Protein AF-S5UCQ6-F1 (afdb_monomer_lite)

Structure (mmCIF, N/CA/C/O backbone):
data_AF-S5UCQ6-F1
#
_entry.id   AF-S5UCQ6-F1
#
loop_
_atom_site.group_PDB
_atom_site.id
_atom_site.type_symbol
_atom_site.label_atom_id
_atom_site.label_alt_id
_atom_site.label_comp_id
_atom_site.label_asym_id
_atom_site.label_entity_id
_atom_site.label_seq_id
_atom_site.pdbx_PDB_ins_code
_atom_site.Cartn_x
_atom_site.Cartn_y
_atom_site.Cartn_z
_atom_site.occupancy
_atom_site.B_iso_or_equiv
_atom_site.auth_seq_id
_atom_site.auth_comp_id
_atom_site.auth_asym_id
_atom_site.auth_atom_id
_atom_site.pdbx_PDB_model_num
ATOM 1 N N . MET A 1 1 ? 40.232 16.165 -68.802 1.00 39.38 1 MET A N 1
ATOM 2 C CA . MET A 1 1 ? 39.025 15.617 -68.146 1.00 39.38 1 MET A CA 1
ATOM 3 C C . MET A 1 1 ? 39.368 15.384 -66.683 1.00 39.38 1 MET A C 1
ATOM 5 O O . MET A 1 1 ? 40.145 14.482 -66.410 1.00 39.38 1 MET A O 1
ATOM 9 N N . LEU A 1 2 ? 38.894 16.236 -65.770 1.00 38.38 2 LEU A N 1
ATOM 10 C CA . LEU A 1 2 ? 38.991 15.988 -64.327 1.00 38.38 2 LEU A CA 1
ATOM 11 C C . LEU A 1 2 ? 37.685 15.323 -63.875 1.00 38.38 2 LEU A C 1
ATOM 13 O O . LEU A 1 2 ? 36.618 15.903 -64.060 1.00 38.38 2 LEU A O 1
ATOM 17 N N . LEU A 1 3 ? 37.772 14.112 -63.319 1.00 40.59 3 LEU A N 1
ATOM 18 C CA . LEU A 1 3 ? 36.662 13.471 -62.613 1.00 40.59 3 LEU A CA 1
ATOM 19 C C . LEU A 1 3 ? 36.511 14.128 -61.235 1.00 40.59 3 LEU A C 1
ATOM 21 O O . LEU A 1 3 ? 37.452 14.126 -60.445 1.00 40.59 3 LEU A O 1
ATOM 25 N N . ALA A 1 4 ? 35.327 14.669 -60.951 1.00 42.25 4 ALA A N 1
ATOM 26 C CA . ALA A 1 4 ? 34.937 15.117 -59.621 1.00 42.25 4 ALA A CA 1
ATOM 27 C C . ALA A 1 4 ? 34.226 13.967 -58.893 1.00 42.25 4 ALA A C 1
ATOM 29 O O . ALA A 1 4 ? 33.143 13.545 -59.296 1.00 42.25 4 ALA A O 1
ATOM 30 N N . THR A 1 5 ? 34.840 13.447 -57.832 1.00 50.28 5 THR A N 1
ATOM 31 C CA . THR A 1 5 ? 34.248 12.411 -56.977 1.00 50.28 5 THR A CA 1
ATOM 32 C C . THR A 1 5 ? 33.386 13.086 -55.914 1.00 50.28 5 THR A C 1
ATOM 34 O O . THR A 1 5 ? 33.898 13.746 -55.012 1.00 50.28 5 THR A O 1
ATOM 37 N N . MET A 1 6 ? 32.066 12.953 -56.036 1.00 39.25 6 MET A N 1
ATOM 38 C CA . MET A 1 6 ? 31.096 13.475 -55.074 1.00 39.25 6 MET A CA 1
ATOM 39 C C . MET A 1 6 ? 30.928 12.454 -53.938 1.00 39.25 6 MET A C 1
ATOM 41 O O . MET A 1 6 ? 30.461 11.340 -54.166 1.00 39.25 6 MET A O 1
ATOM 45 N N . VAL A 1 7 ? 31.336 12.811 -52.718 1.00 45.03 7 VAL A N 1
ATOM 46 C CA . VAL A 1 7 ? 31.090 12.009 -51.509 1.00 45.03 7 VAL A CA 1
ATOM 47 C C . VAL A 1 7 ? 29.726 12.410 -50.951 1.00 45.03 7 VAL A C 1
ATOM 49 O O . VAL A 1 7 ? 29.541 13.547 -50.524 1.00 45.03 7 VAL A O 1
ATOM 52 N N . VAL A 1 8 ? 28.765 11.485 -50.955 1.00 45.06 8 VAL A N 1
ATOM 53 C CA . VAL A 1 8 ? 27.472 11.657 -50.278 1.00 45.06 8 VAL A CA 1
ATOM 54 C C . VAL A 1 8 ? 27.616 11.109 -48.860 1.00 45.06 8 VAL A C 1
ATOM 56 O O . VAL A 1 8 ? 27.742 9.902 -48.667 1.00 45.06 8 VAL A O 1
ATOM 59 N N . ILE A 1 9 ? 27.622 11.993 -47.863 1.00 49.12 9 ILE A N 1
ATOM 60 C CA . ILE A 1 9 ? 27.587 11.609 -46.449 1.00 49.12 9 ILE A CA 1
ATOM 61 C C . ILE A 1 9 ? 26.118 11.385 -46.080 1.00 49.12 9 ILE A C 1
ATOM 63 O O . ILE A 1 9 ? 25.365 12.337 -45.885 1.00 49.12 9 ILE A O 1
ATOM 67 N N . ALA A 1 10 ? 25.698 10.122 -46.014 1.00 51.34 10 ALA A N 1
ATOM 68 C CA . ALA A 1 10 ? 24.412 9.750 -45.440 1.00 51.34 10 ALA A CA 1
ATOM 69 C C . ALA A 1 10 ? 24.495 9.911 -43.914 1.00 51.34 10 ALA A C 1
ATOM 71 O O . ALA A 1 10 ? 25.074 9.078 -43.219 1.00 51.34 10 ALA A O 1
ATOM 72 N N . ALA A 1 11 ? 23.962 11.016 -43.392 1.00 49.91 11 ALA A N 1
ATOM 73 C CA . ALA A 1 11 ? 23.818 11.219 -41.958 1.00 49.91 11 ALA A CA 1
ATOM 74 C C . ALA A 1 11 ? 22.614 10.410 -41.454 1.00 49.91 11 ALA A C 1
ATOM 76 O O . ALA A 1 11 ? 21.462 10.813 -41.612 1.00 49.91 11 ALA A O 1
ATOM 77 N N . SER A 1 12 ? 22.884 9.250 -40.862 1.00 54.91 12 SER A N 1
ATOM 78 C CA . SER A 1 12 ? 21.896 8.472 -40.119 1.00 54.91 12 SER A CA 1
ATOM 79 C C . SER A 1 12 ? 21.482 9.262 -38.875 1.00 54.91 12 SER A C 1
ATOM 81 O O . SER A 1 12 ? 22.234 9.336 -37.904 1.00 54.91 12 SER A O 1
ATOM 83 N N . VAL A 1 13 ? 20.299 9.874 -38.886 1.00 57.34 13 VAL A N 1
ATOM 84 C CA . VAL A 1 13 ? 19.685 10.422 -37.669 1.00 57.34 13 VAL A CA 1
ATOM 85 C C . VAL A 1 13 ? 19.310 9.255 -36.758 1.00 57.34 13 VAL A C 1
ATOM 87 O O . VAL A 1 13 ? 18.325 8.558 -36.990 1.00 57.34 13 VAL A O 1
ATOM 90 N N . ALA A 1 14 ? 20.131 9.012 -35.736 1.00 55.72 14 ALA A N 1
ATOM 91 C CA . ALA A 1 14 ? 19.779 8.129 -34.636 1.00 55.72 14 ALA A CA 1
ATOM 92 C C . ALA A 1 14 ? 18.596 8.759 -33.889 1.00 55.72 14 ALA A C 1
ATOM 94 O O . ALA A 1 14 ? 18.738 9.791 -33.235 1.00 55.72 14 ALA A O 1
ATOM 95 N N . VAL A 1 15 ? 17.412 8.166 -34.033 1.00 56.59 15 VAL A N 1
ATOM 96 C CA . VAL A 1 15 ? 16.244 8.532 -33.231 1.00 56.59 15 VAL A CA 1
ATOM 97 C C . VAL A 1 15 ? 16.578 8.174 -31.778 1.00 56.59 15 VAL A C 1
ATOM 99 O O . VAL A 1 15 ? 16.948 7.023 -31.532 1.00 56.59 15 VAL A O 1
ATOM 102 N N . PRO A 1 16 ? 16.506 9.1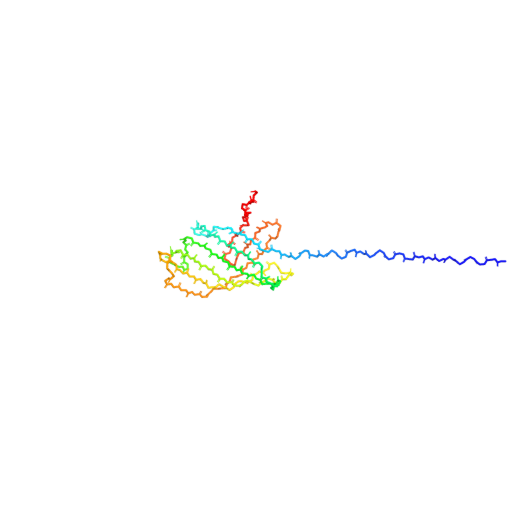08 -30.813 1.00 51.31 16 PRO A N 1
ATOM 103 C CA . PRO A 1 16 ? 16.707 8.760 -29.416 1.00 51.31 16 PRO A CA 1
ATOM 104 C C . PRO A 1 16 ? 15.624 7.756 -29.020 1.00 51.31 16 PRO A C 1
ATOM 106 O O . PRO A 1 16 ? 14.434 8.060 -29.078 1.00 51.31 16 PRO A O 1
ATOM 109 N N . THR A 1 17 ? 16.032 6.548 -28.635 1.00 52.19 17 THR A N 1
ATOM 110 C CA . THR A 1 17 ? 15.160 5.610 -27.931 1.00 52.19 17 THR A CA 1
ATOM 111 C C . THR A 1 17 ? 14.684 6.308 -26.668 1.00 52.19 17 THR A C 1
ATOM 113 O O . THR A 1 17 ? 15.480 6.551 -25.759 1.00 52.19 17 THR A O 1
ATOM 116 N N . SER A 1 18 ? 13.408 6.687 -26.634 1.00 54.22 18 SER A N 1
ATOM 117 C CA . SER A 1 18 ? 12.755 7.183 -25.430 1.00 54.22 18 SER A CA 1
ATOM 118 C C . SER A 1 18 ? 12.914 6.116 -24.353 1.00 54.22 18 SER A C 1
ATOM 120 O O . SER A 1 18 ? 12.327 5.043 -24.451 1.00 54.22 18 SER A O 1
ATOM 122 N N . ALA A 1 19 ? 13.764 6.375 -23.363 1.00 55.84 19 ALA A N 1
ATOM 123 C CA . ALA A 1 19 ? 13.812 5.548 -22.174 1.00 55.84 19 ALA A CA 1
ATOM 124 C C . ALA A 1 19 ? 12.448 5.681 -21.490 1.00 55.84 19 ALA A C 1
ATOM 126 O O . ALA A 1 19 ? 12.091 6.772 -21.042 1.00 55.84 19 ALA A O 1
ATOM 127 N N . THR A 1 20 ? 11.666 4.604 -21.455 1.00 57.22 20 THR A N 1
ATOM 128 C CA . THR A 1 20 ? 10.468 4.537 -20.621 1.00 57.22 20 THR A CA 1
ATOM 129 C C . THR A 1 20 ? 10.931 4.766 -19.186 1.00 57.22 20 THR A C 1
ATOM 131 O O . THR A 1 20 ? 11.755 4.010 -18.666 1.00 57.22 20 THR A O 1
ATOM 134 N N . ALA A 1 21 ? 10.498 5.861 -18.561 1.00 61.91 21 ALA A N 1
ATOM 135 C CA . ALA A 1 21 ? 10.791 6.083 -17.153 1.00 61.91 21 ALA A CA 1
ATOM 136 C C . ALA A 1 21 ? 10.192 4.914 -16.358 1.00 61.91 21 ALA A C 1
ATOM 138 O O . ALA A 1 21 ? 9.024 4.576 -16.551 1.00 61.91 21 ALA A O 1
ATOM 139 N N . ALA A 1 22 ? 10.995 4.278 -15.501 1.00 66.81 22 ALA A N 1
ATOM 140 C CA . ALA A 1 22 ? 10.513 3.183 -14.669 1.00 66.81 22 ALA A CA 1
ATOM 141 C C . ALA A 1 22 ? 9.359 3.680 -13.788 1.00 66.81 22 ALA A C 1
ATOM 143 O O . ALA A 1 22 ? 9.464 4.745 -13.174 1.00 66.81 22 ALA A O 1
ATOM 144 N N . LEU A 1 23 ? 8.279 2.902 -13.710 1.00 84.06 23 LEU A N 1
ATOM 145 C CA . LEU A 1 23 ? 7.169 3.219 -12.820 1.00 84.06 23 LEU A CA 1
ATOM 146 C C . LEU A 1 23 ? 7.662 3.210 -11.363 1.00 84.06 23 LEU A C 1
ATOM 148 O O . LEU A 1 23 ? 8.372 2.296 -10.923 1.00 84.06 23 LEU A O 1
ATOM 152 N N . ASP A 1 24 ? 7.305 4.249 -10.604 1.00 86.94 24 ASP A N 1
ATOM 153 C CA . ASP A 1 24 ? 7.646 4.347 -9.187 1.00 86.94 24 ASP A CA 1
ATOM 154 C C . ASP A 1 24 ? 6.409 4.513 -8.310 1.00 86.94 24 ASP A C 1
ATOM 156 O O . ASP A 1 24 ? 5.740 5.547 -8.293 1.00 86.94 24 ASP A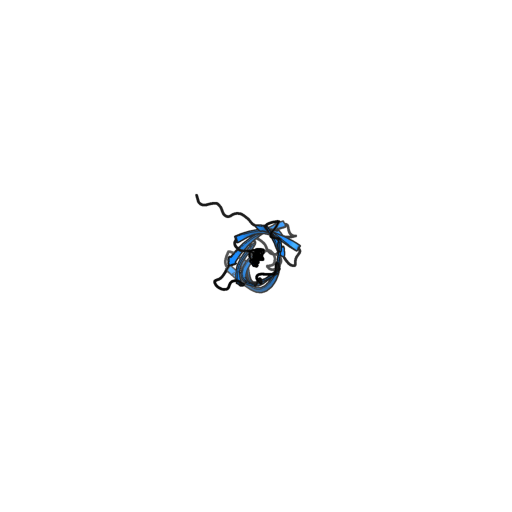 O 1
ATOM 160 N N . VAL A 1 25 ? 6.134 3.462 -7.542 1.00 92.69 25 VAL A N 1
ATOM 161 C CA . VAL A 1 25 ? 5.040 3.393 -6.570 1.00 92.69 25 VAL A CA 1
ATOM 162 C C . VAL A 1 25 ? 5.456 3.856 -5.171 1.00 92.69 25 VAL A C 1
ATOM 164 O O . VAL A 1 25 ? 4.605 3.972 -4.292 1.00 92.69 25 VAL A O 1
ATOM 167 N N . SER A 1 26 ? 6.734 4.185 -4.954 1.00 93.88 26 SER A N 1
ATOM 168 C CA . SER A 1 26 ? 7.247 4.605 -3.641 1.00 93.88 26 SER A CA 1
ATOM 169 C C . SER A 1 26 ? 6.556 5.865 -3.135 1.00 93.88 26 SER A C 1
ATOM 171 O O . SER A 1 26 ? 6.381 6.802 -3.907 1.00 93.88 26 SER A O 1
ATOM 173 N N . GLY A 1 27 ? 6.169 5.902 -1.864 1.00 94.56 27 GLY A N 1
ATOM 174 C CA . GLY A 1 27 ? 5.550 7.033 -1.173 1.00 94.56 27 GLY A CA 1
ATOM 175 C C . GLY A 1 27 ? 4.431 6.596 -0.229 1.00 94.56 27 GLY A C 1
ATOM 176 O O . GLY A 1 27 ? 4.234 5.402 0.006 1.00 94.56 27 GLY A O 1
ATOM 177 N N . THR A 1 28 ? 3.688 7.572 0.290 1.00 96.62 28 THR A N 1
ATOM 178 C CA . THR A 1 28 ? 2.569 7.337 1.209 1.00 96.62 28 THR A CA 1
ATOM 179 C C . THR A 1 28 ? 1.232 7.441 0.479 1.00 96.62 28 THR A C 1
ATOM 181 O O . THR A 1 28 ? 1.034 8.267 -0.415 1.00 96.62 28 THR A O 1
ATOM 184 N N . TRP A 1 29 ? 0.311 6.569 0.857 1.00 97.50 29 TRP A N 1
ATOM 185 C CA . TRP A 1 29 ? -0.958 6.310 0.204 1.00 97.50 29 TRP A CA 1
ATOM 186 C C . TRP A 1 29 ? -2.068 6.297 1.242 1.00 97.50 29 TRP A C 1
ATOM 188 O O . TRP A 1 29 ? -1.882 5.793 2.345 1.00 97.50 29 TRP A O 1
ATOM 198 N N . TRP A 1 30 ? -3.231 6.812 0.873 1.00 97.56 30 TRP A N 1
ATOM 199 C CA . TRP A 1 30 ? -4.425 6.815 1.706 1.00 97.56 30 TRP A CA 1
ATOM 200 C C . TRP A 1 30 ? -5.608 6.249 0.931 1.00 97.56 30 TRP A C 1
ATOM 202 O O . TRP A 1 30 ? -5.715 6.435 -0.286 1.00 97.56 30 TRP A O 1
ATOM 212 N N . SER A 1 31 ? -6.504 5.564 1.629 1.00 97.06 31 SER A N 1
ATOM 213 C CA . SER A 1 31 ? -7.744 5.063 1.053 1.00 97.06 31 SER A CA 1
ATOM 214 C C . SER A 1 31 ? -8.867 4.998 2.083 1.00 97.06 31 SER A C 1
ATOM 216 O O . SER A 1 31 ? -8.635 5.119 3.284 1.00 97.06 31 SER A O 1
ATOM 218 N N . VAL A 1 32 ? -10.079 4.771 1.584 1.00 95.00 32 VAL A N 1
ATOM 219 C CA . VAL A 1 32 ? -11.258 4.400 2.363 1.00 95.00 32 VAL A CA 1
ATOM 220 C C . VAL A 1 32 ? -11.775 3.097 1.781 1.00 95.00 32 VAL A C 1
ATOM 222 O O . VAL A 1 32 ? -12.014 3.018 0.572 1.00 95.00 32 VAL A O 1
ATOM 225 N N . ASP A 1 33 ? -11.938 2.074 2.612 1.00 90.38 33 ASP A N 1
ATOM 226 C CA . ASP A 1 33 ? -12.513 0.816 2.143 1.00 90.38 33 ASP A CA 1
ATOM 227 C C . ASP A 1 33 ? -14.033 0.881 1.950 1.00 90.38 33 ASP A C 1
ATOM 229 O O . ASP A 1 33 ? -14.700 1.893 2.170 1.00 90.38 33 ASP A O 1
ATOM 233 N N . ARG A 1 34 ? -14.605 -0.247 1.523 1.00 88.44 34 ARG A N 1
ATOM 234 C CA . ARG A 1 34 ? -16.045 -0.391 1.274 1.00 88.44 34 ARG A CA 1
ATOM 235 C C . ARG A 1 34 ? -16.903 -0.219 2.530 1.00 88.44 34 ARG A C 1
ATOM 237 O O . ARG A 1 34 ? -18.107 -0.015 2.402 1.00 88.44 34 ARG A O 1
ATOM 244 N N . GLU A 1 35 ? -16.309 -0.328 3.713 1.00 88.62 35 GLU A N 1
ATOM 245 C CA . GLU A 1 35 ? -16.977 -0.159 5.004 1.00 88.62 35 GLU A CA 1
ATOM 246 C C . GLU A 1 35 ? -16.853 1.284 5.520 1.00 88.62 35 GLU A C 1
ATOM 248 O O . GLU A 1 35 ? -17.407 1.614 6.570 1.00 88.62 35 GLU A O 1
ATOM 253 N N . GLY A 1 36 ? -16.180 2.162 4.769 1.00 92.06 36 GLY A N 1
ATOM 254 C CA . GLY A 1 36 ? -15.981 3.558 5.134 1.00 92.06 36 GLY A CA 1
ATOM 255 C C . GLY A 1 36 ? -14.801 3.778 6.077 1.00 92.06 36 GLY A C 1
ATOM 256 O O . GLY A 1 36 ? -14.719 4.848 6.680 1.00 92.06 36 GLY A O 1
ATOM 257 N N . VAL A 1 37 ? -13.906 2.796 6.241 1.00 94.12 37 VAL A N 1
ATOM 258 C CA . VAL A 1 37 ? -12.758 2.926 7.142 1.00 94.12 37 VAL A CA 1
ATOM 259 C C . VAL A 1 37 ? -11.546 3.472 6.402 1.00 94.12 37 VAL A C 1
ATOM 261 O O . VAL A 1 37 ? -11.140 2.949 5.364 1.00 94.12 37 VAL A O 1
ATOM 264 N N . GLU A 1 38 ? -10.945 4.513 6.975 1.00 95.12 38 GLU A N 1
ATOM 265 C CA . GLU A 1 38 ? -9.702 5.095 6.486 1.00 95.12 38 GLU A CA 1
ATOM 266 C C . GLU A 1 38 ? -8.496 4.188 6.748 1.00 95.12 38 GLU A C 1
ATOM 268 O O . GLU A 1 38 ? -8.357 3.568 7.808 1.00 95.12 38 GLU A O 1
ATOM 273 N N . GLN A 1 39 ? -7.594 4.145 5.773 1.00 95.81 39 GLN A N 1
ATOM 274 C CA . GLN A 1 39 ? -6.387 3.330 5.799 1.00 95.81 39 GLN A CA 1
ATOM 275 C C . GLN A 1 39 ? -5.212 4.123 5.238 1.00 95.81 39 GLN A C 1
ATOM 277 O O . GLN A 1 39 ? -5.379 4.924 4.316 1.00 95.81 39 GLN A O 1
ATOM 282 N N . THR A 1 40 ? -4.013 3.867 5.755 1.00 97.50 40 THR A N 1
ATOM 283 C CA . THR A 1 40 ? -2.771 4.458 5.240 1.00 97.50 40 THR A CA 1
ATOM 284 C C . THR A 1 40 ? -1.798 3.354 4.861 1.00 97.50 40 THR A C 1
ATOM 286 O O . THR A 1 40 ? -1.762 2.308 5.501 1.00 97.50 40 THR A O 1
ATOM 289 N N . MET A 1 41 ? -1.010 3.568 3.814 1.00 97.81 41 MET A N 1
ATOM 290 C CA . MET A 1 41 ? 0.021 2.642 3.366 1.00 97.81 41 MET A CA 1
ATOM 291 C C . MET A 1 41 ? 1.268 3.404 2.922 1.00 97.81 41 MET A C 1
ATOM 293 O O . MET A 1 41 ? 1.180 4.334 2.131 1.00 97.81 41 MET A O 1
ATOM 297 N N . THR A 1 42 ? 2.440 2.984 3.377 1.00 97.88 42 THR A N 1
ATOM 298 C CA . THR A 1 42 ? 3.739 3.495 2.936 1.00 97.88 42 THR A CA 1
ATOM 299 C C . THR A 1 42 ? 4.444 2.414 2.129 1.00 97.88 42 THR A C 1
ATOM 301 O O . THR A 1 42 ? 4.531 1.263 2.560 1.00 97.88 42 THR A O 1
ATOM 304 N N . ILE A 1 43 ? 4.928 2.786 0.946 1.00 97.31 43 ILE A N 1
ATOM 305 C CA . ILE A 1 43 ? 5.684 1.929 0.034 1.00 97.31 43 ILE A CA 1
ATOM 306 C C . ILE A 1 43 ? 7.077 2.531 -0.135 1.00 97.31 43 ILE A C 1
ATOM 308 O O . ILE A 1 43 ? 7.213 3.680 -0.545 1.00 97.31 43 ILE A O 1
ATOM 312 N N . GLU A 1 44 ? 8.118 1.752 0.125 1.00 96.06 44 GLU A N 1
ATOM 313 C CA . GLU A 1 44 ? 9.512 2.188 0.019 1.00 96.06 44 GLU A CA 1
ATOM 314 C C . GLU A 1 44 ? 10.278 1.250 -0.907 1.00 96.06 44 GLU A C 1
ATOM 316 O O . GLU A 1 44 ? 10.316 0.039 -0.677 1.00 96.06 44 GLU A O 1
ATOM 321 N N . ARG A 1 45 ? 10.923 1.780 -1.949 1.00 93.50 45 ARG A N 1
ATOM 322 C CA . ARG A 1 45 ? 11.793 0.965 -2.803 1.00 93.50 45 ARG A CA 1
ATOM 323 C C . ARG A 1 45 ? 12.977 0.427 -1.999 1.00 93.50 45 ARG A C 1
ATOM 325 O O . ARG A 1 45 ? 13.613 1.148 -1.234 1.00 93.50 45 ARG A O 1
ATOM 332 N N . THR A 1 46 ? 13.291 -0.848 -2.189 1.00 93.31 46 THR A N 1
ATOM 333 C CA . THR A 1 46 ? 14.480 -1.468 -1.592 1.00 93.31 46 THR A CA 1
ATOM 334 C C . THR A 1 46 ? 15.724 -1.255 -2.461 1.00 93.31 46 THR A C 1
ATOM 336 O O . THR A 1 46 ? 15.672 -0.634 -3.520 1.00 93.31 46 THR A O 1
ATOM 339 N N . SER A 1 47 ? 16.868 -1.806 -2.040 1.00 89.81 47 SER A N 1
ATOM 340 C CA . SER A 1 47 ? 18.068 -1.867 -2.885 1.00 89.81 47 SER A CA 1
ATOM 341 C C . SER A 1 47 ? 17.887 -2.754 -4.124 1.00 89.81 47 SER A C 1
ATOM 343 O O . SER A 1 47 ? 18.614 -2.584 -5.102 1.00 89.81 47 SER A O 1
ATOM 345 N N . ASN A 1 48 ? 16.928 -3.685 -4.106 1.00 88.81 48 ASN A N 1
ATOM 346 C CA . ASN A 1 48 ? 16.515 -4.423 -5.289 1.00 88.81 48 ASN A CA 1
ATOM 347 C C . ASN A 1 48 ? 15.439 -3.615 -6.026 1.00 88.81 48 ASN A C 1
ATOM 349 O O . ASN A 1 48 ? 14.387 -3.303 -5.473 1.00 88.81 48 ASN A O 1
ATOM 353 N N . VAL A 1 49 ? 15.725 -3.275 -7.283 1.00 82.94 49 VAL A N 1
ATOM 354 C CA . VAL A 1 49 ? 14.956 -2.309 -8.077 1.00 82.94 49 VAL A CA 1
ATOM 355 C C . VAL A 1 49 ? 13.496 -2.698 -8.288 1.00 82.94 49 VAL A C 1
ATOM 357 O O . VAL A 1 49 ? 12.684 -1.796 -8.433 1.00 82.94 49 VAL A O 1
ATOM 360 N N . ASP A 1 50 ? 13.156 -3.983 -8.245 1.00 92.00 50 ASP A N 1
ATOM 361 C CA . ASP A 1 50 ? 11.780 -4.458 -8.436 1.00 92.00 50 ASP A CA 1
ATOM 362 C C . ASP A 1 50 ? 11.077 -4.784 -7.108 1.00 92.00 50 ASP A C 1
ATOM 364 O O . ASP A 1 50 ? 9.949 -5.271 -7.109 1.00 92.00 50 ASP A O 1
ATOM 368 N N . GLN A 1 51 ? 11.734 -4.562 -5.965 1.00 95.69 51 GLN A N 1
ATOM 369 C CA . GLN A 1 51 ? 11.213 -4.913 -4.646 1.00 95.69 51 GLN A CA 1
ATOM 370 C C . GLN A 1 51 ? 10.981 -3.677 -3.776 1.00 95.69 51 GLN A C 1
ATOM 372 O O . GLN A 1 51 ? 11.797 -2.751 -3.735 1.00 95.69 51 GLN A O 1
ATOM 377 N N . TYR A 1 52 ? 9.898 -3.720 -3.005 1.00 97.06 52 TYR A N 1
ATOM 378 C CA . TYR A 1 52 ? 9.445 -2.653 -2.122 1.00 97.06 52 TYR A CA 1
ATOM 379 C C . TYR A 1 52 ? 9.174 -3.189 -0.715 1.00 97.06 52 TYR A C 1
ATOM 381 O O . TYR A 1 52 ? 8.680 -4.304 -0.562 1.00 97.06 52 TYR A O 1
ATOM 389 N N . ARG A 1 53 ? 9.462 -2.405 0.324 1.00 98.12 53 ARG A N 1
ATOM 390 C CA . ARG A 1 53 ? 8.869 -2.605 1.651 1.00 98.12 53 ARG A CA 1
ATOM 391 C C . ARG A 1 53 ? 7.517 -1.924 1.661 1.00 98.12 53 ARG A C 1
ATOM 393 O O . ARG A 1 53 ? 7.388 -0.814 1.152 1.00 98.12 53 ARG A O 1
ATOM 400 N N . VAL A 1 54 ? 6.530 -2.585 2.245 1.00 98.44 54 VAL A N 1
ATOM 401 C CA . VAL A 1 54 ? 5.189 -2.026 2.362 1.00 98.44 54 VAL A CA 1
ATOM 402 C C . VAL A 1 54 ? 4.727 -2.130 3.801 1.00 98.44 54 VAL A C 1
ATOM 404 O O . VAL A 1 54 ? 4.830 -3.195 4.410 1.00 98.44 54 VAL A O 1
ATOM 407 N N . HIS A 1 55 ? 4.210 -1.034 4.336 1.00 98.25 55 HIS A N 1
ATOM 408 C CA . HIS A 1 55 ? 3.553 -0.987 5.632 1.00 98.25 55 HIS A CA 1
ATOM 409 C C . HIS A 1 55 ? 2.173 -0.368 5.460 1.00 98.25 55 HIS A C 1
ATOM 411 O O . HIS A 1 55 ? 2.061 0.652 4.796 1.00 98.25 55 HIS A O 1
ATOM 417 N N . ALA A 1 56 ? 1.134 -0.972 6.024 1.00 97.44 56 ALA A N 1
ATOM 418 C CA . ALA A 1 56 ? -0.218 -0.437 5.993 1.00 97.44 56 ALA A CA 1
ATOM 419 C C . ALA A 1 56 ? -0.854 -0.486 7.381 1.00 97.44 56 ALA A C 1
ATOM 421 O O . ALA A 1 56 ? -0.596 -1.410 8.155 1.00 97.44 56 ALA A O 1
ATOM 422 N N . THR A 1 57 ? -1.696 0.496 7.674 1.00 96.62 57 THR A N 1
ATOM 423 C CA . THR A 1 57 ? -2.412 0.633 8.939 1.00 96.62 57 THR A CA 1
ATOM 424 C C . THR A 1 57 ? -3.879 0.951 8.676 1.00 96.62 57 THR A C 1
ATOM 426 O O . THR A 1 57 ? -4.234 1.635 7.712 1.00 96.62 57 THR A O 1
ATOM 429 N N . SER A 1 58 ? -4.748 0.436 9.539 1.00 96.19 58 SER A N 1
ATOM 430 C CA . SER A 1 58 ? -6.177 0.729 9.538 1.00 96.19 58 SER A CA 1
ATOM 431 C C . SER A 1 58 ? -6.696 0.712 10.970 1.00 96.19 58 SER A C 1
ATOM 433 O O . SER A 1 58 ? -6.448 -0.240 11.709 1.00 96.19 58 SER A O 1
ATOM 435 N N . ALA A 1 59 ? -7.452 1.742 11.355 1.00 93.19 59 ALA A N 1
ATOM 436 C CA . ALA A 1 59 ? -8.036 1.843 12.694 1.00 93.19 59 ALA A CA 1
ATOM 437 C C . ALA A 1 59 ? -9.114 0.776 12.959 1.00 93.19 59 ALA A C 1
ATOM 439 O O . ALA A 1 59 ? -9.429 0.485 14.111 1.00 93.19 59 ALA A O 1
ATOM 440 N N . LYS A 1 60 ? -9.692 0.198 11.898 1.00 93.31 60 LYS A N 1
ATOM 441 C CA . LYS A 1 60 ? -10.723 -0.834 11.989 1.00 93.31 60 LYS A CA 1
ATOM 442 C C . LYS A 1 60 ? -10.704 -1.724 10.752 1.00 93.31 60 LYS A C 1
ATOM 444 O O . LYS A 1 60 ? -10.906 -1.259 9.642 1.00 93.31 60 LYS A O 1
ATOM 449 N N . SER A 1 61 ? -10.545 -3.026 10.943 1.00 91.62 61 SER A N 1
ATOM 450 C CA . SER A 1 61 ? -10.483 -3.970 9.829 1.00 91.62 61 SER A CA 1
ATOM 451 C C . SER A 1 61 ? -11.436 -5.141 10.021 1.00 91.62 61 SER A C 1
ATOM 453 O O . SER A 1 61 ? -11.405 -5.812 11.056 1.00 91.62 61 SER A O 1
ATOM 455 N N . SER A 1 62 ? -12.264 -5.441 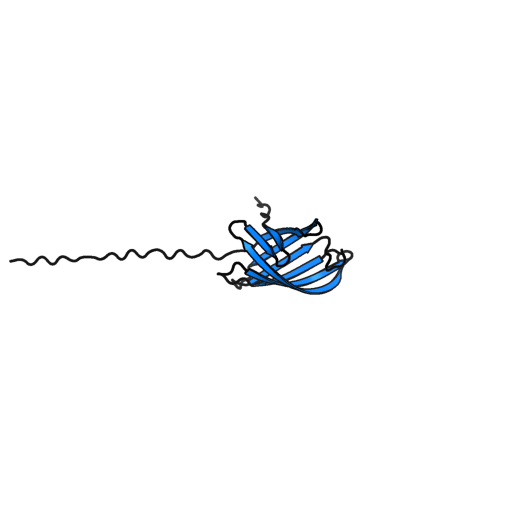9.019 1.00 89.69 62 SER A N 1
ATOM 456 C CA . SER A 1 62 ? -13.189 -6.580 9.072 1.00 89.69 62 SER A CA 1
ATOM 457 C C . SER A 1 62 ? -12.482 -7.932 9.110 1.00 89.69 62 SER A C 1
ATOM 459 O O . SER A 1 62 ? -12.942 -8.831 9.815 1.00 89.69 62 SER A O 1
ATOM 461 N N . VAL A 1 63 ? -11.308 -8.068 8.479 1.00 89.75 63 VAL A N 1
ATOM 462 C CA . VAL A 1 63 ? -10.482 -9.287 8.606 1.00 89.75 63 VAL A CA 1
ATOM 463 C C . VAL A 1 63 ? -9.929 -9.482 10.022 1.00 89.75 63 VAL A C 1
ATOM 465 O O . VAL A 1 63 ? -9.607 -10.602 10.408 1.00 89.75 63 VAL A O 1
ATOM 468 N N . CYS A 1 64 ? -9.881 -8.408 10.813 1.00 94.06 64 CYS A N 1
ATOM 469 C CA . CYS A 1 64 ? -9.545 -8.417 12.233 1.00 94.06 64 CYS A CA 1
ATOM 470 C C . CYS A 1 64 ? -10.784 -8.292 13.137 1.00 94.06 64 CYS A C 1
ATOM 472 O O . CYS A 1 64 ? -10.663 -7.900 14.294 1.00 94.06 64 CYS A O 1
ATOM 474 N N . GLY A 1 65 ? -11.990 -8.579 12.635 1.00 92.31 65 GLY A N 1
ATOM 475 C CA . GLY A 1 65 ? -13.217 -8.529 13.438 1.00 92.31 65 GLY A CA 1
ATOM 476 C C . GLY A 1 65 ? -13.562 -7.136 13.981 1.00 92.31 65 GLY A C 1
ATOM 477 O O . GLY A 1 65 ? -14.221 -7.026 15.011 1.00 92.31 65 GLY A O 1
ATOM 478 N N . GLY A 1 66 ? -13.108 -6.072 13.315 1.00 92.25 66 GLY A N 1
ATOM 479 C CA . GLY A 1 66 ? -13.310 -4.685 13.732 1.00 92.25 66 GLY A CA 1
ATOM 480 C C . GLY A 1 66 ? -12.227 -4.124 14.658 1.00 92.25 66 GLY A C 1
ATOM 481 O O . GLY A 1 66 ? -12.384 -3.006 15.142 1.00 92.25 66 GLY A O 1
ATOM 482 N N . MET A 1 67 ? -11.146 -4.866 14.901 1.00 95.19 67 MET A N 1
ATOM 483 C CA . MET A 1 67 ? -9.952 -4.357 15.581 1.00 95.19 67 MET A CA 1
ATOM 484 C C . MET A 1 67 ? -9.080 -3.520 14.634 1.00 95.19 67 MET A C 1
ATOM 486 O O . MET A 1 67 ? -9.202 -3.630 13.409 1.00 95.19 67 MET A O 1
ATOM 490 N N . GLU A 1 68 ? -8.176 -2.720 15.203 1.00 95.94 68 GLU A N 1
ATOM 491 C CA . GLU A 1 68 ? -7.091 -2.082 14.451 1.00 95.94 68 GLU A CA 1
ATOM 492 C C . GLU A 1 68 ? -6.229 -3.163 13.777 1.00 95.94 68 GLU A C 1
ATOM 494 O O . GLU A 1 68 ? -6.027 -4.253 14.323 1.00 95.94 68 GLU A O 1
ATOM 499 N N . ALA A 1 69 ? -5.728 -2.874 12.579 1.00 97.06 69 ALA A N 1
ATOM 500 C CA . ALA A 1 69 ? -4.863 -3.769 11.829 1.00 97.06 69 ALA A CA 1
ATOM 501 C C . ALA A 1 69 ? -3.597 -3.057 11.355 1.00 97.06 69 ALA A C 1
ATOM 503 O O . ALA A 1 69 ? -3.665 -2.005 10.720 1.00 97.06 69 ALA A O 1
ATOM 504 N N . ASN A 1 70 ? -2.454 -3.703 11.588 1.00 97.50 70 ASN A N 1
ATOM 505 C CA . ASN A 1 70 ? -1.151 -3.289 11.083 1.00 97.50 70 ASN A CA 1
ATOM 506 C C . ASN A 1 70 ? -0.581 -4.395 10.195 1.00 97.50 70 ASN A C 1
ATOM 508 O O . ASN A 1 70 ? -0.411 -5.535 10.634 1.00 97.50 70 ASN A O 1
ATOM 512 N N . ALA A 1 71 ? -0.258 -4.067 8.950 1.00 97.88 71 ALA A N 1
ATOM 513 C CA . ALA A 1 71 ? 0.299 -4.989 7.976 1.00 97.88 71 ALA A CA 1
ATOM 514 C C . ALA A 1 71 ? 1.697 -4.539 7.544 1.00 97.88 71 ALA A C 1
ATOM 516 O O . ALA A 1 71 ? 1.940 -3.358 7.310 1.00 97.88 71 ALA A O 1
ATOM 517 N N . SER A 1 72 ? 2.639 -5.469 7.426 1.00 98.25 72 SER A N 1
ATOM 518 C CA . SER A 1 72 ? 3.963 -5.193 6.862 1.00 98.25 72 SER A CA 1
ATOM 519 C C . SER A 1 72 ? 4.416 -6.329 5.959 1.00 98.25 72 SER A C 1
ATOM 521 O O . SER A 1 72 ? 4.084 -7.489 6.197 1.00 98.25 72 SER A O 1
ATOM 523 N N . GLY A 1 73 ? 5.128 -6.005 4.886 1.00 98.00 73 GLY A N 1
ATOM 524 C CA . GLY A 1 73 ? 5.390 -6.971 3.831 1.00 98.00 73 GLY A CA 1
ATOM 525 C C . GLY A 1 73 ? 6.422 -6.534 2.807 1.00 98.00 73 GLY A C 1
ATOM 526 O O . GLY A 1 73 ? 6.983 -5.437 2.878 1.00 98.00 73 GLY A O 1
ATOM 527 N N . LEU A 1 74 ? 6.648 -7.424 1.843 1.00 98.06 74 LEU A N 1
ATOM 528 C CA . LEU A 1 74 ? 7.455 -7.153 0.660 1.00 98.06 74 LEU A CA 1
ATOM 529 C C . LEU A 1 74 ? 6.565 -7.159 -0.580 1.00 98.06 74 LEU A C 1
ATOM 531 O O . LEU A 1 74 ? 5.802 -8.098 -0.808 1.00 98.06 74 LEU A O 1
ATOM 535 N N . GLY A 1 75 ? 6.677 -6.090 -1.359 1.00 97.31 75 GLY A N 1
ATOM 536 C CA . GLY A 1 75 ? 6.078 -5.933 -2.673 1.00 97.31 75 GLY A CA 1
ATOM 537 C C . GLY A 1 75 ? 7.075 -6.254 -3.777 1.00 97.31 75 GLY A C 1
ATOM 538 O O . GLY A 1 75 ? 8.265 -5.975 -3.633 1.00 97.31 75 GLY A O 1
ATOM 539 N N . TYR A 1 76 ? 6.590 -6.805 -4.884 1.00 96.75 76 TYR A N 1
ATOM 540 C CA . TYR A 1 76 ? 7.348 -6.988 -6.116 1.00 96.75 76 TYR A CA 1
ATOM 541 C C . TYR A 1 76 ? 6.583 -6.382 -7.293 1.00 96.75 76 TYR A C 1
ATOM 543 O O . TYR A 1 76 ? 5.419 -6.725 -7.503 1.00 96.75 76 TYR A O 1
ATOM 551 N N . MET A 1 77 ? 7.234 -5.493 -8.043 1.00 95.19 77 MET A N 1
ATOM 552 C CA . MET A 1 77 ? 6.703 -4.855 -9.249 1.00 95.19 77 MET A CA 1
ATOM 553 C C . MET A 1 77 ? 7.811 -4.819 -10.311 1.00 95.19 77 MET A C 1
ATOM 555 O O . MET A 1 77 ? 8.753 -4.036 -10.169 1.00 95.19 77 MET A O 1
ATOM 559 N N . PRO A 1 78 ? 7.733 -5.659 -11.360 1.00 90.94 78 PRO A N 1
ATOM 560 C CA . PRO A 1 78 ? 8.654 -5.579 -12.491 1.00 90.94 78 PRO A CA 1
ATOM 561 C C . PRO A 1 78 ? 8.652 -4.182 -13.122 1.00 90.94 78 PRO A C 1
ATOM 563 O O . PRO A 1 78 ? 7.595 -3.570 -13.242 1.00 90.94 78 PRO A O 1
ATOM 566 N N . ARG A 1 79 ? 9.807 -3.706 -13.607 1.00 83.56 79 ARG A N 1
ATOM 567 C CA . ARG A 1 79 ? 9.958 -2.351 -14.191 1.00 83.56 79 ARG A CA 1
ATOM 568 C C . ARG A 1 79 ? 8.935 -1.961 -15.259 1.00 83.56 79 ARG A C 1
ATOM 570 O O . ARG A 1 79 ? 8.546 -0.800 -15.320 1.00 83.56 79 ARG A O 1
ATOM 577 N N . GLU A 1 80 ? 8.543 -2.915 -16.095 1.00 84.12 80 GLU A N 1
ATOM 578 C CA . GLU A 1 80 ? 7.619 -2.712 -17.222 1.00 84.12 80 GLU A CA 1
ATOM 579 C C . GLU A 1 80 ? 6.165 -3.077 -16.862 1.00 84.12 80 GLU A C 1
ATOM 581 O O . GLU A 1 80 ? 5.301 -3.145 -17.732 1.00 84.12 80 GLU A O 1
ATOM 586 N N . SER A 1 81 ? 5.893 -3.366 -15.585 1.00 90.75 81 SER A N 1
ATOM 587 C CA . SER A 1 81 ? 4.578 -3.754 -15.077 1.00 90.75 81 SER A CA 1
ATOM 588 C C . SER A 1 81 ? 3.978 -2.632 -14.242 1.00 90.75 81 SER A C 1
ATOM 590 O O . SER A 1 81 ? 4.647 -2.045 -13.394 1.00 90.75 81 SER A O 1
ATOM 592 N N . SER A 1 82 ? 2.686 -2.380 -14.431 1.00 94.38 82 SER A N 1
ATOM 593 C CA . SER A 1 82 ? 1.882 -1.584 -13.501 1.00 94.38 82 SER A CA 1
ATOM 594 C C . SER A 1 82 ? 1.347 -2.411 -12.329 1.00 94.38 82 SER A C 1
ATOM 596 O O . SER A 1 82 ? 0.799 -1.847 -11.387 1.00 94.38 82 SER A O 1
ATOM 598 N N . GLU A 1 83 ? 1.484 -3.736 -12.362 1.00 96.25 83 GLU A N 1
ATOM 599 C CA . GLU A 1 83 ? 1.020 -4.615 -11.294 1.00 96.25 83 GLU A CA 1
ATOM 600 C C . GLU A 1 83 ? 2.133 -4.879 -10.273 1.00 96.25 83 GLU A C 1
ATOM 602 O O . GLU A 1 83 ? 3.204 -5.390 -10.618 1.00 96.25 83 GLU A O 1
ATOM 607 N N . MET A 1 84 ? 1.843 -4.574 -9.008 1.00 96.94 84 MET A N 1
ATOM 608 C CA . MET A 1 84 ? 2.642 -4.930 -7.843 1.00 96.94 84 MET A CA 1
ATOM 609 C C . MET A 1 84 ? 1.921 -6.006 -7.032 1.00 96.94 84 MET A C 1
ATOM 611 O O . MET A 1 84 ? 0.761 -5.847 -6.664 1.00 96.94 84 MET A O 1
ATOM 615 N N . THR A 1 85 ? 2.623 -7.071 -6.666 1.00 97.88 85 THR A N 1
ATOM 616 C CA . THR A 1 85 ? 2.122 -8.073 -5.718 1.00 97.88 85 THR A CA 1
ATOM 617 C C . THR A 1 85 ? 2.812 -7.905 -4.374 1.00 97.88 85 THR A C 1
ATOM 619 O O . THR A 1 85 ? 4.038 -7.872 -4.331 1.00 97.88 85 THR A O 1
ATOM 622 N N . VAL A 1 86 ? 2.050 -7.844 -3.283 1.00 98.31 86 VAL A N 1
ATOM 623 C CA . VAL A 1 86 ? 2.572 -7.698 -1.918 1.00 98.31 86 VAL A CA 1
ATOM 624 C C . VAL A 1 86 ? 2.182 -8.890 -1.060 1.00 98.31 86 VAL A C 1
ATOM 626 O O . VAL A 1 86 ? 1.019 -9.292 -1.025 1.00 98.31 86 VAL A O 1
ATOM 629 N N . GLU A 1 87 ? 3.157 -9.434 -0.341 1.00 98.19 87 GLU A N 1
ATOM 630 C CA . GLU A 1 87 ? 2.947 -10.447 0.692 1.00 98.19 87 GLU A CA 1
ATOM 631 C C . GLU A 1 87 ? 3.087 -9.796 2.070 1.00 98.19 87 GLU A C 1
ATOM 633 O O . GLU A 1 87 ? 4.172 -9.359 2.457 1.00 98.19 87 GLU A O 1
ATOM 638 N N . TYR A 1 88 ? 1.977 -9.716 2.803 1.00 98.00 88 TYR A N 1
ATOM 639 C CA . TYR A 1 88 ? 1.877 -9.100 4.121 1.00 98.00 88 TYR A CA 1
ATOM 640 C C . TYR A 1 88 ? 1.886 -10.136 5.244 1.00 98.00 88 TYR A C 1
ATOM 642 O O . TYR A 1 88 ? 1.219 -11.171 5.175 1.00 98.00 88 TYR A O 1
ATOM 650 N N . ARG A 1 89 ? 2.523 -9.781 6.358 1.00 98.31 89 ARG A N 1
ATOM 651 C CA . ARG A 1 89 ? 2.115 -10.204 7.696 1.00 98.31 89 ARG A CA 1
ATOM 652 C C . ARG A 1 89 ? 1.113 -9.178 8.221 1.00 98.31 89 ARG A C 1
ATOM 654 O O . ARG A 1 89 ? 1.485 -8.033 8.457 1.00 98.31 89 ARG A O 1
ATOM 661 N N . VAL A 1 90 ? -0.132 -9.596 8.417 1.00 98.00 90 VAL A N 1
ATOM 662 C CA . VAL A 1 90 ? -1.183 -8.785 9.047 1.00 98.00 90 VAL A CA 1
ATOM 663 C C . VAL A 1 90 ? -1.215 -9.105 10.536 1.00 98.00 90 VAL A C 1
ATOM 665 O O . VAL A 1 90 ? -1.181 -10.280 10.898 1.00 98.00 90 VAL A O 1
ATOM 668 N N . ASN A 1 91 ? -1.277 -8.078 11.380 1.00 98.12 91 ASN A N 1
ATOM 669 C CA . ASN A 1 91 ? -1.440 -8.175 12.827 1.00 98.12 91 ASN A CA 1
ATOM 670 C C . ASN A 1 91 ? -2.719 -7.445 13.228 1.00 98.12 91 ASN A C 1
ATOM 672 O O . ASN A 1 91 ? -2.871 -6.263 12.924 1.00 98.12 91 ASN A O 1
ATOM 676 N N . CYS A 1 92 ? -3.609 -8.145 13.919 1.00 97.62 92 CYS A N 1
ATOM 677 C CA . CYS A 1 92 ? -4.791 -7.550 14.522 1.00 97.62 92 CYS A CA 1
ATOM 678 C C . CYS A 1 92 ? -4.452 -7.096 15.940 1.00 97.62 92 CYS A C 1
ATOM 680 O O . CYS A 1 92 ? -3.907 -7.877 16.725 1.00 97.62 92 CYS A O 1
ATOM 682 N N . MET A 1 93 ? -4.762 -5.843 16.254 1.00 97.06 93 MET A N 1
ATOM 683 C CA . MET A 1 93 ? -4.288 -5.153 17.446 1.00 97.06 93 MET A CA 1
ATOM 684 C C . MET A 1 93 ? -5.432 -4.926 18.438 1.00 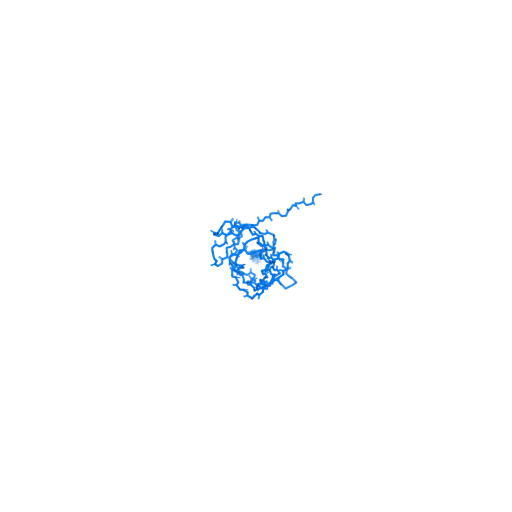97.06 93 MET A C 1
ATOM 686 O O . MET A 1 93 ? -6.487 -4.407 18.081 1.00 97.06 93 MET A O 1
ATOM 690 N N . MET A 1 94 ? -5.202 -5.260 19.704 1.00 94.50 94 MET A N 1
ATOM 691 C CA . MET A 1 94 ? -6.057 -4.891 20.831 1.00 94.50 94 MET A CA 1
ATOM 692 C C . MET A 1 94 ? -5.205 -4.097 21.815 1.00 94.50 94 MET A C 1
ATOM 694 O O . MET A 1 94 ? -4.185 -4.605 22.271 1.00 94.50 94 MET A O 1
ATOM 698 N N . GLU A 1 95 ? -5.582 -2.847 22.095 1.00 89.94 95 GLU A N 1
ATOM 699 C CA . GLU A 1 95 ? -4.825 -1.951 22.992 1.00 89.94 95 GLU A CA 1
ATOM 700 C C . GLU A 1 95 ? -3.321 -1.887 22.645 1.00 89.94 95 GLU A C 1
ATOM 702 O O . GLU A 1 95 ? -2.452 -1.980 23.510 1.00 89.94 95 GLU A O 1
ATOM 707 N N . SER A 1 96 ? -3.005 -1.768 21.349 1.00 87.19 96 SER A N 1
ATOM 708 C CA . SER A 1 96 ? -1.632 -1.745 20.811 1.00 87.19 96 SER A CA 1
ATOM 709 C C . SER A 1 96 ? -0.837 -3.056 20.940 1.00 87.19 96 SER A C 1
ATOM 711 O O . SER A 1 96 ? 0.361 -3.077 20.651 1.00 87.19 96 SER A O 1
ATOM 713 N N . VAL A 1 97 ? -1.480 -4.171 21.298 1.00 92.69 97 VAL A N 1
ATOM 714 C CA . VAL A 1 97 ? -0.874 -5.512 21.337 1.00 92.69 97 VAL A CA 1
ATOM 715 C C . VAL A 1 97 ? -1.430 -6.380 20.211 1.00 92.69 97 VAL A C 1
ATOM 717 O O . VAL A 1 97 ? -2.641 -6.478 20.032 1.00 92.69 97 VAL A O 1
ATOM 720 N N . ALA A 1 98 ? -0.551 -7.048 19.458 1.00 94.44 98 ALA A N 1
ATOM 721 C CA . ALA A 1 98 ? -0.970 -8.009 18.440 1.00 94.44 98 ALA A CA 1
ATOM 722 C C . ALA A 1 98 ? -1.580 -9.257 19.104 1.00 94.44 98 ALA A C 1
ATOM 724 O O . ALA A 1 98 ? -0.883 -9.993 19.804 1.00 94.44 98 ALA A O 1
ATOM 725 N N . VAL A 1 99 ? -2.871 -9.504 18.875 1.00 96.62 99 VAL A N 1
ATOM 726 C CA . VAL A 1 99 ? -3.606 -10.650 19.449 1.00 96.62 99 VAL A CA 1
ATOM 727 C C . VAL A 1 99 ? -3.725 -11.825 18.484 1.00 96.62 99 VAL A C 1
ATOM 729 O O . VAL A 1 99 ? -3.849 -12.972 18.909 1.00 96.62 99 VAL A O 1
ATOM 732 N N . CYS A 1 100 ? -3.655 -11.562 17.181 1.00 95.44 100 CYS A N 1
ATOM 733 C CA . CYS A 1 100 ? -3.516 -12.593 16.162 1.00 95.44 100 CYS A CA 1
ATOM 734 C C . CYS A 1 100 ? -2.793 -12.047 14.928 1.00 95.44 100 CYS A C 1
ATOM 736 O O . CYS A 1 100 ? -2.812 -10.843 14.655 1.00 95.44 100 CYS A O 1
ATOM 738 N N . SER A 1 101 ? -2.161 -12.953 14.180 1.00 96.75 101 SER A N 1
ATOM 739 C CA . SER A 1 101 ? -1.423 -12.608 12.969 1.00 96.75 101 SER A CA 1
ATOM 740 C C . SER A 1 101 ? -1.602 -13.671 11.897 1.00 96.75 101 SER A C 1
ATOM 742 O O . SER A 1 101 ? -1.628 -14.868 12.188 1.00 96.75 101 SER A O 1
ATOM 744 N N . PHE A 1 102 ? -1.654 -13.249 10.640 1.00 97.50 102 PHE A N 1
ATOM 745 C CA . PHE A 1 102 ? -1.748 -14.153 9.496 1.00 97.50 102 PHE A CA 1
ATOM 746 C C . PHE A 1 102 ? -0.973 -13.607 8.297 1.00 97.50 102 PHE A C 1
ATOM 748 O O . PHE A 1 102 ? -0.461 -12.487 8.312 1.00 97.50 102 PHE A O 1
ATOM 755 N N . ALA A 1 103 ? -0.774 -14.456 7.290 1.00 97.25 103 ALA A N 1
ATOM 756 C CA . ALA A 1 103 ? -0.202 -14.042 6.014 1.00 97.25 103 ALA A CA 1
ATOM 757 C C . ALA A 1 103 ? -1.331 -13.685 5.042 1.00 97.25 103 ALA A C 1
ATOM 759 O O . ALA A 1 103 ? -2.336 -14.393 4.986 1.00 97.25 103 ALA A O 1
ATOM 760 N N . ALA A 1 104 ? -1.154 -12.614 4.277 1.00 95.75 104 ALA A N 1
ATOM 761 C CA . ALA A 1 104 ? -2.071 -12.204 3.223 1.00 95.75 104 ALA A CA 1
ATOM 762 C C . ALA A 1 104 ? -1.284 -11.822 1.970 1.00 95.75 104 ALA A C 1
ATOM 764 O O . ALA A 1 104 ? -0.143 -11.371 2.057 1.00 95.75 104 ALA A O 1
ATOM 765 N N . LYS A 1 105 ? -1.902 -11.998 0.805 1.00 97.06 105 LYS A N 1
ATOM 766 C CA . LYS A 1 105 ? -1.328 -11.614 -0.481 1.00 97.06 105 LYS A CA 1
ATOM 767 C C . LYS A 1 105 ? -2.310 -10.717 -1.219 1.00 97.06 105 LYS A C 1
ATOM 769 O O . LYS A 1 105 ? -3.478 -11.085 -1.362 1.00 97.06 105 LYS A O 1
ATOM 774 N N . THR A 1 106 ? -1.823 -9.571 -1.680 1.00 96.81 106 THR A N 1
ATOM 775 C CA .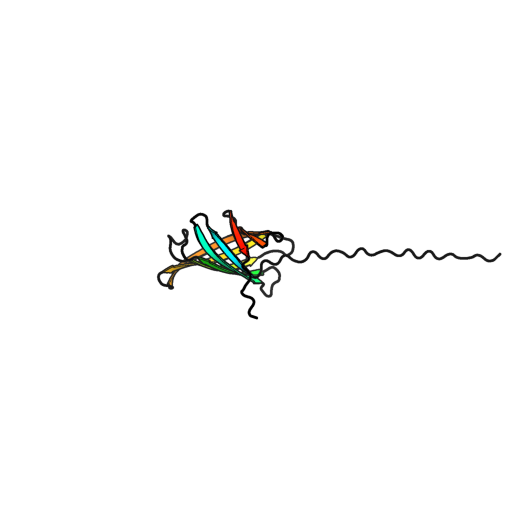 THR A 1 106 ? -2.638 -8.553 -2.346 1.00 96.81 106 THR A CA 1
ATOM 776 C C . THR A 1 106 ? -1.936 -8.061 -3.602 1.00 96.81 106 THR A C 1
ATOM 778 O O . THR A 1 106 ? -0.763 -7.692 -3.551 1.00 96.81 106 THR A O 1
ATOM 781 N N . ALA A 1 107 ? -2.652 -8.046 -4.723 1.00 97.50 107 ALA A N 1
ATOM 782 C CA . ALA A 1 107 ? -2.216 -7.379 -5.944 1.00 97.50 107 ALA A CA 1
ATOM 783 C C . ALA A 1 107 ? -2.721 -5.929 -5.988 1.00 97.50 107 ALA A C 1
ATOM 785 O O . ALA A 1 107 ? -3.856 -5.651 -5.594 1.00 97.50 107 ALA A O 1
ATOM 786 N N . TYR A 1 108 ? -1.885 -5.032 -6.507 1.00 97.81 108 TYR A N 1
ATOM 787 C CA . TYR A 1 108 ? -2.158 -3.617 -6.730 1.00 97.81 108 TYR A CA 1
ATOM 788 C C . TYR A 1 108 ? -1.846 -3.261 -8.180 1.00 97.81 108 TYR A C 1
ATOM 790 O O . TYR A 1 108 ? -0.764 -3.563 -8.670 1.00 97.81 108 TYR A O 1
ATOM 798 N N . ASN A 1 109 ? -2.762 -2.567 -8.844 1.00 97.62 109 ASN A N 1
ATOM 799 C CA . ASN A 1 109 ? -2.555 -1.991 -10.167 1.00 97.62 109 ASN A CA 1
ATOM 800 C C . ASN A 1 109 ? -2.276 -0.494 -10.030 1.00 97.62 109 ASN A C 1
ATOM 802 O O . ASN A 1 109 ? -3.131 0.252 -9.549 1.00 97.62 109 ASN A O 1
ATOM 806 N N . PHE A 1 110 ? -1.088 -0.061 -10.437 1.00 96.00 110 PHE A N 1
ATOM 807 C CA . PHE A 1 110 ? -0.665 1.331 -10.423 1.00 96.00 110 PHE A CA 1
ATOM 808 C C . PHE A 1 110 ? -1.083 2.054 -11.702 1.00 96.00 110 PHE A C 1
ATOM 810 O O . PHE A 1 110 ? -0.728 1.658 -12.809 1.00 96.00 110 PHE A O 1
ATOM 817 N N . ASP A 1 111 ? -1.807 3.153 -11.531 1.00 94.38 111 ASP A N 1
ATOM 818 C CA . ASP A 1 111 ? -2.098 4.121 -12.580 1.00 94.38 111 ASP A CA 1
ATOM 819 C C . ASP A 1 111 ? -1.180 5.343 -12.376 1.00 94.38 111 ASP A C 1
ATOM 821 O O . ASP A 1 111 ? -1.406 6.132 -11.443 1.00 94.38 111 ASP A O 1
ATOM 825 N N . PRO A 1 112 ? -0.131 5.505 -13.206 1.00 90.06 112 PRO A N 1
ATOM 826 C CA . PRO A 1 112 ? 0.797 6.623 -13.087 1.00 90.06 112 PRO A CA 1
ATOM 827 C C . PRO A 1 112 ? 0.169 7.964 -13.480 1.00 90.06 112 PRO A C 1
ATOM 829 O O . PRO A 1 112 ? 0.564 8.989 -12.927 1.00 90.06 112 PRO A O 1
ATOM 832 N N . GLU A 1 113 ? -0.819 7.980 -14.380 1.00 90.75 113 GLU A N 1
ATOM 833 C CA . GLU A 1 113 ? -1.480 9.214 -14.823 1.00 90.75 113 GLU A CA 1
ATOM 834 C C . GLU A 1 113 ? -2.317 9.825 -13.698 1.00 90.75 113 GLU A C 1
ATOM 836 O O . GLU A 1 113 ? -2.417 11.045 -13.568 1.00 90.75 113 GLU A O 1
ATOM 841 N N . ARG A 1 114 ? -2.898 8.967 -12.853 1.00 90.19 114 ARG A N 1
ATOM 842 C CA . ARG A 1 114 ? -3.754 9.373 -11.731 1.00 90.19 114 ARG A CA 1
ATOM 843 C C . ARG A 1 114 ? -3.058 9.337 -10.379 1.00 90.19 114 ARG A C 1
ATOM 845 O O . ARG A 1 114 ? -3.664 9.738 -9.387 1.00 90.19 114 ARG A O 1
ATOM 852 N N . SER A 1 115 ? -1.812 8.859 -10.323 1.00 91.56 115 SER A N 1
ATOM 853 C CA . SER A 1 115 ? -1.099 8.591 -9.068 1.00 91.56 115 SER A CA 1
ATOM 854 C C . SER A 1 115 ? -1.966 7.795 -8.082 1.00 91.56 115 SER A C 1
ATOM 856 O O . SER A 1 115 ? -2.131 8.177 -6.920 1.00 91.56 115 SER A O 1
ATOM 858 N N . SER A 1 116 ? -2.547 6.694 -8.570 1.00 95.56 116 SER A N 1
ATOM 859 C CA . SER A 1 116 ? -3.447 5.830 -7.798 1.00 95.56 116 SER A CA 1
ATOM 860 C C . SER A 1 116 ? -3.023 4.366 -7.849 1.00 95.56 116 SER A C 1
ATOM 862 O O . SER A 1 116 ? -2.569 3.900 -8.891 1.00 95.56 116 SER A O 1
ATOM 864 N N . LEU A 1 117 ? -3.226 3.630 -6.756 1.00 97.06 117 LEU A N 1
ATOM 865 C CA . LEU A 1 117 ? -3.148 2.166 -6.739 1.00 97.06 117 LEU A CA 1
ATOM 866 C C . LEU A 1 117 ? -4.555 1.602 -6.574 1.00 97.06 117 LEU A C 1
ATOM 868 O O . LEU A 1 117 ? -5.296 2.050 -5.703 1.00 97.06 117 LEU A O 1
ATOM 872 N N . ARG A 1 118 ? -4.921 0.603 -7.371 1.00 97.62 118 ARG A N 1
ATOM 873 C CA . ARG A 1 118 ? -6.167 -0.145 -7.195 1.00 97.62 118 ARG A CA 1
ATOM 874 C C . ARG A 1 118 ? -5.860 -1.564 -6.757 1.00 97.62 118 ARG A C 1
ATOM 876 O O . ARG A 1 118 ? -5.206 -2.291 -7.502 1.00 97.62 118 ARG A O 1
ATOM 883 N N . ASP A 1 119 ? -6.317 -1.959 -5.577 1.00 96.06 119 ASP A N 1
ATOM 884 C CA . ASP A 1 119 ? -6.124 -3.332 -5.114 1.00 96.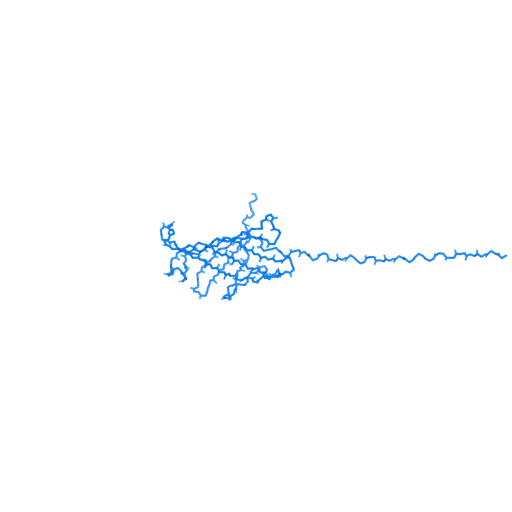06 119 ASP A CA 1
ATOM 885 C C . ASP A 1 119 ? -7.156 -4.312 -5.699 1.00 96.06 119 ASP A C 1
ATOM 887 O O . ASP A 1 119 ? -8.153 -3.932 -6.324 1.00 96.06 119 ASP A O 1
ATOM 891 N N . GLN A 1 120 ? -6.905 -5.605 -5.496 1.00 93.88 120 GLN A N 1
ATOM 892 C CA . GLN A 1 120 ? -7.756 -6.704 -5.967 1.00 93.88 120 GLN A CA 1
ATOM 893 C C . GLN A 1 120 ? -9.190 -6.696 -5.399 1.00 93.88 120 GLN A C 1
ATOM 895 O O . GLN A 1 120 ? -10.052 -7.422 -5.894 1.00 93.88 120 GLN A O 1
ATOM 900 N N . PHE A 1 121 ? -9.460 -5.886 -4.374 1.00 91.88 121 PHE A N 1
ATOM 901 C CA . PHE A 1 121 ? -10.770 -5.713 -3.754 1.00 91.88 121 PHE A CA 1
ATOM 902 C C . PHE A 1 121 ? -11.475 -4.434 -4.224 1.00 91.88 121 PHE A C 1
ATOM 904 O O . PHE A 1 121 ? -12.471 -4.030 -3.622 1.00 91.88 121 PHE A O 1
ATOM 911 N N . ASP A 1 122 ? -11.022 -3.816 -5.320 1.00 94.62 122 ASP A N 1
ATOM 912 C CA . ASP A 1 122 ? -11.533 -2.526 -5.820 1.00 94.62 122 ASP A CA 1
ATOM 913 C C . ASP A 1 122 ? -11.250 -1.344 -4.867 1.00 94.62 122 ASP A C 1
ATOM 915 O O . ASP A 1 122 ? -11.872 -0.284 -4.922 1.00 94.62 122 ASP A O 1
ATOM 919 N N . VAL A 1 123 ? -10.271 -1.552 -3.990 1.00 95.56 123 VAL A N 1
ATOM 920 C CA . VAL A 1 123 ? -9.590 -0.587 -3.137 1.00 95.56 123 VAL A CA 1
ATOM 921 C C . VAL A 1 123 ? -8.910 0.565 -3.874 1.00 95.56 123 VAL A C 1
ATOM 923 O O . VAL A 1 123 ? -7.831 0.300 -4.402 1.00 95.56 123 VAL A O 1
ATOM 926 N N . THR A 1 124 ? -9.435 1.791 -3.996 1.00 97.38 124 THR A N 1
ATOM 927 C CA . THR A 1 124 ? -8.656 2.866 -4.661 1.00 97.38 124 THR A CA 1
ATOM 928 C C . THR A 1 124 ? -7.839 3.669 -3.657 1.00 97.38 124 THR A C 1
ATOM 930 O O . THR A 1 124 ? -8.374 4.464 -2.885 1.00 97.38 124 THR A O 1
ATOM 933 N N . TRP A 1 125 ? -6.524 3.518 -3.718 1.00 97.81 125 TRP A N 1
ATOM 934 C CA . TRP A 1 125 ? -5.547 4.246 -2.925 1.00 97.81 125 TRP A CA 1
ATOM 935 C C . TRP A 1 125 ? -5.055 5.468 -3.688 1.00 97.81 125 TRP A C 1
ATOM 937 O O . TRP A 1 125 ? -4.693 5.384 -4.864 1.00 97.81 125 TRP A O 1
ATOM 947 N N . ARG A 1 126 ? -5.006 6.609 -3.008 1.00 96.88 126 ARG A N 1
ATOM 948 C CA . ARG A 1 126 ? -4.492 7.865 -3.551 1.00 96.88 126 ARG A CA 1
ATOM 949 C C . ARG A 1 126 ? -3.187 8.209 -2.873 1.00 96.88 126 ARG A C 1
ATOM 951 O O . ARG A 1 126 ? -3.075 8.106 -1.654 1.00 96.88 126 ARG A O 1
ATOM 958 N N . ARG A 1 127 ? -2.212 8.636 -3.665 1.00 95.44 127 ARG A N 1
ATOM 959 C CA . ARG A 1 127 ? -0.950 9.127 -3.132 1.00 95.44 127 ARG A CA 1
ATOM 960 C C . ARG A 1 127 ? -1.208 10.398 -2.326 1.00 95.44 127 ARG A C 1
ATOM 962 O O . ARG A 1 127 ? -1.811 11.339 -2.839 1.00 95.44 127 ARG A O 1
ATOM 969 N N . ILE A 1 128 ? -0.745 10.425 -1.083 1.00 92.31 128 ILE A N 1
ATOM 970 C CA . ILE A 1 128 ? -0.688 11.649 -0.291 1.00 92.31 128 ILE A CA 1
ATOM 971 C C . ILE A 1 128 ? 0.734 12.190 -0.390 1.00 92.31 128 ILE A C 1
ATOM 973 O O . ILE A 1 128 ? 1.708 11.469 -0.177 1.00 92.31 128 ILE A O 1
ATOM 977 N N . SER A 1 129 ? 0.867 13.449 -0.793 1.00 74.12 129 SER A N 1
ATOM 978 C CA . SER A 1 129 ? 2.142 14.151 -0.703 1.00 74.12 129 SER A CA 1
ATOM 979 C C . SER A 1 129 ? 2.541 14.218 0.768 1.00 74.12 129 SER A C 1
ATOM 981 O O . SER A 1 129 ? 1.747 14.683 1.589 1.00 74.12 129 SER A O 1
ATOM 983 N N . GLU A 1 130 ? 3.746 13.758 1.107 1.00 56.41 130 GLU A N 1
ATOM 984 C CA . GLU A 1 130 ? 4.325 14.051 2.419 1.00 56.41 130 GLU A CA 1
ATOM 985 C C . GLU A 1 130 ? 4.324 15.573 2.642 1.00 56.41 130 GLU A C 1
ATOM 987 O O . GLU A 1 130 ? 4.450 16.330 1.669 1.00 56.41 130 GLU A O 1
ATOM 992 N N . PRO A 1 131 ? 4.171 16.063 3.885 1.00 41.41 131 PRO A N 1
ATOM 993 C CA . PRO A 1 131 ? 4.442 17.464 4.155 1.00 41.41 131 PRO A CA 1
ATOM 994 C C . PRO A 1 131 ? 5.866 17.771 3.685 1.00 41.41 131 PRO A C 1
ATOM 996 O O . PRO A 1 131 ? 6.825 17.119 4.098 1.00 41.41 131 PRO A O 1
ATOM 999 N N . VAL A 1 132 ? 5.996 18.755 2.794 1.00 41.56 132 VAL A N 1
ATOM 1000 C CA . VAL A 1 132 ? 7.292 19.334 2.446 1.00 41.56 132 VAL A CA 1
ATOM 1001 C C . VAL A 1 132 ? 7.823 19.942 3.737 1.00 41.56 132 VAL A C 1
ATOM 1003 O O . VAL A 1 132 ? 7.362 21.002 4.156 1.00 41.56 132 VAL A O 1
ATOM 1006 N N . ASN A 1 133 ? 8.741 19.249 4.405 1.00 39.62 133 ASN A N 1
ATOM 1007 C CA . ASN A 1 133 ? 9.541 19.860 5.455 1.00 39.62 133 ASN A CA 1
ATOM 1008 C C . ASN A 1 133 ? 10.432 20.903 4.766 1.00 39.62 133 ASN A C 1
ATOM 1010 O O . ASN A 1 133 ? 11.470 20.557 4.200 1.00 39.62 133 ASN A O 1
ATOM 1014 N N . GLY A 1 134 ? 9.938 22.142 4.712 1.00 38.59 134 GLY A N 1
ATOM 1015 C CA . GLY A 1 134 ? 10.697 23.337 4.343 1.00 38.59 134 GLY A CA 1
ATOM 1016 C C . GLY A 1 134 ? 11.486 23.894 5.517 1.00 38.59 134 GLY A C 1
ATOM 1017 O O . GLY A 1 134 ? 11.135 23.572 6.675 1.00 38.59 134 GLY A O 1
#

Foldseek 3Di:
DDDDDDDDDDDPPDDPPPDPDFDDLAAKKWFADPVRWIKIKGWAQDPPRQKIKMWMWTCADVVLVGATKIKIWMWGHPRVAQKIKTKIWIFGDDPNDGPDTDIDIKIWGADPVQCWIQIPRRIIMHGDDDPPPD

Secondary structure (DSSP, 8-state):
--------------------PPP---EEEEEE-TTS-EEEEEEEE-SSTTEEEEEEEEEEEGGGTTEEEEEEEEEE--TT-SEEEEEEEEEEEETTEEEEEEEEEEEEEEETTTTEEEETTS-EEEEEPPP---

Sequence (134 aa):
MLLATMVVIAASVAVPTSATAALDVSGTWWSVDREGVEQTMTIERTSNVDQYRVHATSAKSSVCGGMEANASGLGYMPRESSEMTVEYRVNCMMESVAVCSFAAKTAYNFDPERSSLRDQFDVTWRRISEPVNG

Radius of gyration: 23.78 Å; chains: 1; bounding box: 56×38×91 Å

Organism: NCBI:txid1366594

pLDDT: mean 85.32, std 18.78, range [38.38, 98.44]